Protein AF-A0A924VEM0-F1 (afdb_monomer)

Secondary structure (DSSP, 8-state):
--HHHHHHHHHHHHHHHHHHHHHHHHHHHHSTTTTT-HHHHHHHHHHHHHHHHHHHHHHHHHHHHHTT-S-HHHHH-------

Radius of gyration: 18.76 Å; Cα contacts (8 Å, |Δi|>4): 58; chains: 1; bounding box: 47×25×51 Å

Foldseek 3Di:
DALQVVLVVLVVQLVVLVVQLVVLVVCLVPDPCSVVDVVSVVSNVVSVVSNVVSVVSNVVSVVCVVVPPDDPCSHPNPPPPDD

Structure (mmCIF, N/CA/C/O backbone):
data_AF-A0A924VEM0-F1
#
_entry.id   AF-A0A924VEM0-F1
#
loop_
_atom_site.group_PDB
_atom_site.id
_atom_site.type_symbol
_atom_site.label_atom_id
_atom_site.label_alt_id
_atom_site.label_comp_id
_atom_site.label_asym_id
_atom_site.label_entity_id
_atom_site.label_seq_id
_atom_site.pdbx_PDB_ins_code
_atom_site.Cartn_x
_atom_site.Cartn_y
_atom_site.Cartn_z
_atom_site.occupancy
_atom_site.B_iso_or_equiv
_atom_site.auth_seq_id
_atom_site.auth_comp_id
_atom_site.auth_asym_id
_atom_site.auth_atom_id
_atom_site.pdbx_PDB_model_num
ATOM 1 N N . MET A 1 1 ? -7.694 7.505 20.547 1.00 79.31 1 MET A N 1
ATOM 2 C CA . MET A 1 1 ? -7.910 7.260 19.109 1.00 79.31 1 MET A CA 1
ATOM 3 C C . MET A 1 1 ? -8.892 6.116 18.982 1.00 79.31 1 MET A C 1
ATOM 5 O O . MET A 1 1 ? -8.601 5.042 19.497 1.00 79.31 1 MET A O 1
ATOM 9 N N . THR A 1 2 ? -10.043 6.354 18.368 1.00 87.81 2 THR A N 1
ATOM 10 C CA . THR A 1 2 ? -11.112 5.357 18.206 1.00 87.81 2 THR A CA 1
ATOM 11 C C . THR A 1 2 ? -10.779 4.366 17.088 1.00 87.81 2 THR A C 1
ATOM 13 O O . THR A 1 2 ? -9.929 4.628 16.226 1.00 87.81 2 THR A O 1
ATOM 16 N N . TYR A 1 3 ? -11.466 3.221 17.044 1.00 88.75 3 TYR A N 1
ATOM 17 C CA . TYR A 1 3 ? -11.330 2.289 15.917 1.00 88.75 3 TYR A CA 1
ATOM 18 C C . TYR A 1 3 ? -11.796 2.910 14.596 1.00 88.75 3 TYR A C 1
ATOM 20 O O . TYR A 1 3 ? -11.219 2.597 13.553 1.00 88.75 3 TYR A O 1
ATOM 28 N N . ARG A 1 4 ? -12.767 3.836 14.622 1.00 89.50 4 ARG A N 1
ATOM 29 C CA . ARG A 1 4 ? -13.181 4.601 13.438 1.00 89.50 4 ARG A CA 1
ATOM 30 C C . ARG A 1 4 ? -12.055 5.485 12.908 1.00 89.50 4 ARG A C 1
ATOM 32 O O . ARG A 1 4 ? -11.797 5.466 11.707 1.00 89.50 4 ARG A O 1
ATOM 39 N N . GLU A 1 5 ? -11.369 6.230 13.772 1.00 92.06 5 GLU A N 1
ATOM 40 C CA . GLU A 1 5 ? -10.224 7.062 13.371 1.00 92.06 5 GLU A CA 1
ATOM 41 C C . GLU A 1 5 ? -9.097 6.201 12.803 1.00 92.06 5 GLU A C 1
ATOM 43 O O . GLU A 1 5 ? -8.593 6.458 11.708 1.00 92.06 5 GLU A O 1
ATOM 48 N N . ARG A 1 6 ? -8.758 5.112 13.502 1.00 91.69 6 ARG A N 1
ATOM 49 C CA . ARG A 1 6 ? -7.724 4.178 13.052 1.00 91.69 6 ARG A CA 1
ATOM 50 C C . ARG A 1 6 ? -8.077 3.529 11.713 1.00 91.69 6 ARG A C 1
ATOM 52 O O . ARG A 1 6 ? -7.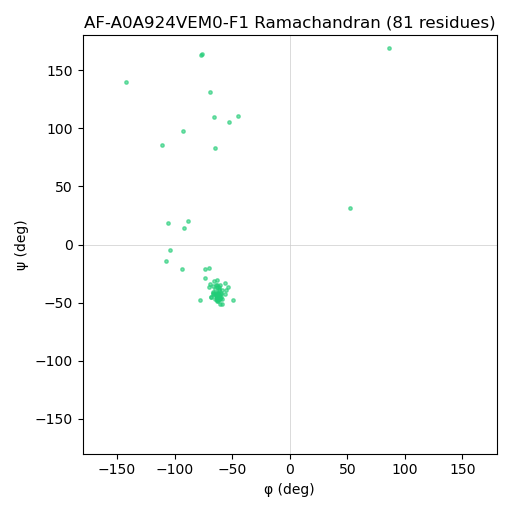194 3.347 10.878 1.00 91.69 6 ARG A O 1
ATOM 59 N N . PHE A 1 7 ? -9.353 3.222 11.483 1.00 94.62 7 PHE A N 1
ATOM 60 C CA . PHE A 1 7 ? -9.843 2.715 10.203 1.00 94.62 7 PHE A CA 1
ATOM 61 C C . PHE A 1 7 ? -9.624 3.724 9.076 1.00 94.62 7 PHE A C 1
ATOM 63 O O . PHE A 1 7 ? -9.103 3.345 8.029 1.00 94.62 7 PHE A O 1
ATOM 70 N N . GLN A 1 8 ? -9.973 4.999 9.280 1.00 95.62 8 GLN A N 1
ATOM 71 C CA . GLN A 1 8 ? -9.767 6.038 8.263 1.00 95.62 8 GLN A CA 1
ATOM 72 C C . GLN A 1 8 ? -8.279 6.200 7.924 1.00 95.62 8 GLN A C 1
ATOM 74 O O . GLN A 1 8 ? -7.929 6.223 6.745 1.00 95.62 8 GLN A O 1
ATOM 79 N N . ILE A 1 9 ? -7.410 6.221 8.940 1.00 96.94 9 ILE A N 1
ATOM 80 C CA . ILE A 1 9 ? -5.953 6.329 8.764 1.00 96.94 9 ILE A CA 1
ATOM 81 C C . ILE A 1 9 ? -5.410 5.147 7.955 1.00 96.94 9 ILE A C 1
ATOM 83 O O . ILE A 1 9 ? -4.711 5.344 6.963 1.00 96.94 9 ILE A O 1
ATOM 87 N N . LEU A 1 10 ? -5.733 3.909 8.347 1.00 97.56 10 LEU A N 1
ATOM 88 C CA . LEU A 1 10 ? -5.217 2.726 7.654 1.00 97.56 10 LEU A CA 1
ATOM 89 C C . LEU A 1 10 ? -5.811 2.568 6.248 1.00 97.56 10 LEU A C 1
ATOM 91 O O . LEU A 1 10 ? -5.096 2.137 5.340 1.00 97.56 10 LEU A O 1
ATOM 95 N N . ARG A 1 11 ? -7.077 2.959 6.037 1.00 97.75 11 ARG A N 1
ATOM 96 C CA . ARG A 1 11 ? -7.678 3.023 4.697 1.00 97.75 11 ARG A CA 1
ATOM 97 C C . ARG A 1 11 ? -6.874 3.966 3.811 1.00 97.75 11 ARG A C 1
ATOM 99 O O . ARG A 1 11 ? -6.462 3.574 2.725 1.00 97.75 11 ARG A O 1
ATOM 106 N N . GLN A 1 12 ? -6.623 5.182 4.291 1.00 98.06 12 GLN A N 1
ATOM 107 C CA . GLN A 1 12 ? -5.889 6.190 3.539 1.00 98.06 12 GLN A CA 1
ATOM 108 C C . GLN A 1 12 ? -4.447 5.753 3.247 1.00 98.06 12 GLN A C 1
ATOM 110 O O . GLN A 1 12 ? -4.040 5.777 2.090 1.00 98.06 12 GLN A O 1
ATOM 115 N N . LYS A 1 13 ? -3.724 5.228 4.244 1.00 98.12 13 LYS A N 1
ATOM 116 C CA . LYS A 1 13 ? -2.375 4.660 4.064 1.00 98.12 13 LYS A CA 1
ATOM 117 C C . LYS A 1 13 ? -2.341 3.561 2.994 1.00 98.12 13 LYS A C 1
ATOM 119 O O . LYS A 1 13 ? -1.390 3.475 2.216 1.00 98.12 13 LYS A O 1
ATOM 124 N N . THR A 1 14 ? -3.373 2.717 2.946 1.00 98.44 14 THR A N 1
ATOM 125 C CA . THR A 1 14 ? -3.495 1.657 1.934 1.00 98.44 14 THR A CA 1
ATOM 126 C C . THR A 1 14 ? -3.726 2.243 0.540 1.00 98.44 14 THR A C 1
ATOM 128 O O . THR A 1 14 ? -3.050 1.835 -0.400 1.00 98.44 14 THR A O 1
ATOM 131 N N . THR A 1 15 ? -4.618 3.231 0.403 1.00 98.38 15 THR A N 1
ATOM 132 C CA . THR A 1 15 ? -4.844 3.949 -0.864 1.00 98.38 15 THR A CA 1
ATOM 133 C C . THR A 1 15 ? -3.575 4.642 -1.361 1.00 98.38 15 THR A C 1
ATOM 135 O O . THR A 1 15 ? -3.225 4.520 -2.531 1.00 98.38 15 THR A O 1
ATOM 138 N N . GLU A 1 16 ? -2.851 5.333 -0.482 1.00 98.44 16 GLU A N 1
ATOM 139 C CA . GLU A 1 16 ? -1.601 6.016 -0.829 1.00 98.44 16 GLU A CA 1
ATOM 140 C C . GLU A 1 16 ? -0.530 5.021 -1.291 1.00 98.44 16 GLU A C 1
ATOM 142 O O . GLU A 1 16 ? 0.086 5.216 -2.337 1.00 98.44 16 GLU A O 1
ATOM 147 N N . SER A 1 17 ? -0.364 3.904 -0.574 1.00 98.56 17 SER A N 1
ATOM 148 C CA . SER A 1 17 ? 0.580 2.843 -0.958 1.00 98.56 17 SER A CA 1
ATOM 149 C C . SER A 1 17 ? 0.215 2.201 -2.300 1.00 98.56 17 SER A C 1
ATOM 151 O O . SER A 1 17 ? 1.099 1.884 -3.094 1.00 98.56 17 SER A O 1
ATOM 153 N N . TYR A 1 18 ? -1.082 2.043 -2.577 1.00 98.69 18 TYR A N 1
ATOM 154 C CA . TYR A 1 18 ? -1.568 1.544 -3.863 1.00 98.69 18 TYR A CA 1
ATOM 155 C C . TYR A 1 18 ? -1.227 2.505 -5.005 1.00 98.69 18 TYR A C 1
ATOM 157 O O . TYR A 1 18 ? -0.740 2.065 -6.044 1.00 98.69 18 TYR A O 1
ATOM 165 N N . ASN A 1 19 ? -1.403 3.812 -4.797 1.00 98.62 19 ASN A N 1
ATOM 166 C CA . ASN A 1 19 ? -1.043 4.819 -5.792 1.00 98.62 19 ASN A CA 1
ATOM 167 C C . ASN A 1 19 ? 0.461 4.803 -6.097 1.00 98.62 19 ASN A C 1
ATOM 169 O O . ASN A 1 19 ? 0.833 4.862 -7.265 1.00 98.62 19 ASN A O 1
ATOM 173 N N . TYR A 1 20 ? 1.328 4.655 -5.088 1.00 98.50 20 TYR A N 1
ATOM 174 C CA . TYR A 1 20 ? 2.772 4.516 -5.319 1.00 98.50 20 TYR A CA 1
ATOM 175 C C . TYR A 1 20 ? 3.126 3.257 -6.113 1.00 98.50 20 TYR A C 1
ATOM 177 O O . TYR A 1 20 ? 3.954 3.314 -7.019 1.00 98.50 20 TYR A O 1
ATOM 185 N N . TRP A 1 21 ? 2.483 2.127 -5.813 1.00 98.69 21 TRP A N 1
ATOM 186 C CA . TRP A 1 21 ? 2.680 0.892 -6.572 1.00 98.69 21 TRP A CA 1
ATOM 187 C C . TRP A 1 21 ? 2.205 1.018 -8.026 1.00 98.69 21 TRP A C 1
ATOM 189 O O . TRP A 1 21 ? 2.867 0.525 -8.940 1.00 98.69 21 TRP A O 1
ATOM 199 N N . LEU A 1 22 ? 1.090 1.713 -8.265 1.00 98.50 22 LEU A N 1
ATOM 200 C CA . LEU A 1 22 ? 0.601 1.993 -9.614 1.00 98.50 22 LEU A CA 1
ATOM 201 C C . LEU A 1 22 ? 1.547 2.931 -10.381 1.00 98.50 22 LEU A C 1
ATOM 203 O O . LEU A 1 22 ? 1.830 2.693 -11.552 1.00 98.50 22 LEU A O 1
ATOM 207 N N . LEU A 1 23 ? 2.075 3.967 -9.722 1.00 98.19 23 LEU A N 1
ATOM 208 C CA . LEU A 1 23 ? 3.070 4.869 -10.308 1.00 98.19 23 LEU A CA 1
ATOM 209 C C . LEU A 1 23 ? 4.341 4.115 -10.713 1.00 98.19 23 LEU A C 1
ATOM 211 O O . LEU A 1 23 ? 4.777 4.258 -11.850 1.00 98.19 23 LEU A O 1
ATOM 215 N N . ALA A 1 24 ? 4.877 3.252 -9.844 1.00 97.94 24 ALA A N 1
ATOM 216 C CA . ALA A 1 24 ? 6.068 2.457 -10.151 1.00 97.94 24 ALA A CA 1
ATOM 217 C C . ALA A 1 24 ? 5.859 1.510 -11.350 1.00 97.94 24 ALA A C 1
ATOM 219 O O . ALA A 1 24 ? 6.744 1.378 -12.193 1.00 97.94 24 ALA A O 1
ATOM 220 N N . GLN A 1 25 ? 4.675 0.892 -11.475 1.00 97.88 25 GLN A N 1
ATOM 221 C CA . GLN A 1 25 ? 4.325 0.088 -12.656 1.00 97.88 25 GLN A CA 1
ATOM 222 C C . GLN A 1 25 ? 4.290 0.927 -13.932 1.00 97.88 25 GLN A C 1
ATOM 224 O O . GLN A 1 25 ? 4.821 0.511 -14.960 1.00 97.88 25 GLN A O 1
ATOM 229 N N . ASN A 1 26 ? 3.673 2.108 -13.870 1.00 97.50 26 ASN A N 1
ATOM 230 C CA . ASN A 1 26 ? 3.564 2.996 -15.021 1.00 97.50 26 ASN A CA 1
ATOM 231 C C . ASN A 1 26 ? 4.932 3.540 -15.449 1.00 97.50 26 ASN A C 1
ATOM 233 O O . ASN A 1 26 ? 5.214 3.595 -16.643 1.00 97.50 26 ASN A O 1
ATOM 237 N N . GLU A 1 27 ? 5.797 3.906 -14.501 1.00 96.25 27 GLU A N 1
ATOM 238 C CA . GLU A 1 27 ? 7.183 4.306 -14.777 1.00 96.25 27 GLU A CA 1
ATOM 239 C C . GLU A 1 27 ? 7.967 3.174 -15.447 1.00 96.25 27 GLU A C 1
ATOM 241 O O . GLU A 1 27 ? 8.613 3.401 -16.468 1.00 96.25 27 GLU A O 1
ATOM 246 N N . LEU A 1 28 ? 7.857 1.943 -14.938 1.00 95.88 28 LEU A N 1
ATOM 247 C CA . LEU A 1 28 ? 8.498 0.779 -15.547 1.00 95.88 28 LEU A CA 1
ATOM 248 C C . LEU A 1 28 ? 7.980 0.510 -16.967 1.00 95.88 28 LEU A C 1
ATOM 250 O O . LEU A 1 28 ? 8.771 0.229 -17.860 1.00 95.88 28 LEU A O 1
ATOM 254 N N . ALA A 1 29 ? 6.670 0.616 -17.196 1.00 95.12 29 ALA A N 1
ATOM 255 C CA . ALA A 1 29 ? 6.061 0.345 -18.498 1.00 95.12 29 ALA A CA 1
ATOM 256 C C . ALA A 1 29 ? 6.329 1.441 -19.544 1.00 95.12 29 ALA A C 1
ATOM 258 O O . ALA A 1 29 ? 6.341 1.158 -20.740 1.00 95.12 29 ALA A O 1
ATOM 259 N N . SER A 1 30 ? 6.507 2.689 -19.105 1.00 95.56 30 SER A N 1
ATOM 260 C CA . SER A 1 30 ? 6.702 3.845 -19.992 1.00 95.56 30 SER A CA 1
ATOM 261 C C . SER A 1 30 ? 8.169 4.175 -20.262 1.00 95.56 30 SER A C 1
ATOM 263 O O . SER A 1 30 ? 8.466 4.831 -21.260 1.00 95.56 30 SER A O 1
ATOM 265 N N . ALA A 1 31 ? 9.094 3.727 -19.409 1.00 93.75 31 ALA A N 1
ATOM 266 C CA . ALA A 1 31 ? 10.518 3.926 -19.621 1.00 93.75 31 ALA A CA 1
ATOM 267 C C . ALA A 1 31 ? 11.025 3.083 -20.804 1.00 93.75 31 ALA A C 1
ATOM 269 O O . ALA A 1 31 ? 10.829 1.871 -20.852 1.00 93.75 31 ALA A O 1
ATOM 270 N N . GLU A 1 32 ? 11.765 3.712 -21.721 1.00 92.69 32 GLU A N 1
ATOM 271 C CA . GLU A 1 32 ? 12.368 3.052 -22.892 1.00 92.69 32 GLU A CA 1
ATOM 272 C C . GLU A 1 32 ? 13.280 1.874 -22.499 1.00 92.69 32 GLU A C 1
ATOM 274 O O . GLU A 1 32 ? 13.338 0.856 -23.184 1.00 92.69 32 GLU A O 1
ATOM 279 N N . ASN A 1 33 ? 13.946 1.981 -21.345 1.00 91.50 33 ASN A N 1
ATOM 280 C CA . ASN A 1 33 ? 14.771 0.931 -20.752 1.00 91.50 33 ASN A CA 1
ATOM 281 C C . ASN A 1 33 ? 14.114 0.250 -19.540 1.00 91.50 33 ASN A C 1
ATOM 283 O O . ASN A 1 33 ? 14.810 -0.379 -18.747 1.00 91.50 33 ASN A O 1
ATOM 287 N N . GLY A 1 34 ? 12.794 0.369 -19.374 1.00 86.94 34 GLY A N 1
ATOM 288 C CA . GLY A 1 34 ? 12.066 -0.079 -18.185 1.00 86.94 34 GLY A CA 1
ATOM 289 C C . GLY A 1 34 ? 12.395 -1.504 -17.750 1.00 86.94 34 GLY A C 1
ATOM 290 O O . GLY A 1 34 ? 12.742 -1.750 -16.598 1.00 86.94 34 GLY A O 1
ATOM 291 N N . PHE A 1 35 ? 12.397 -2.432 -18.708 1.00 88.38 35 PHE A N 1
ATOM 292 C CA . PHE A 1 35 ? 12.661 -3.849 -18.456 1.00 88.38 35 PHE A CA 1
ATOM 293 C C . PHE A 1 35 ? 14.128 -4.184 -18.164 1.00 88.38 35 PHE A C 1
ATOM 295 O O . PHE A 1 35 ? 14.388 -5.218 -17.554 1.00 88.38 35 PHE A O 1
ATOM 302 N N . THR A 1 36 ? 15.083 -3.341 -18.564 1.00 94.12 36 THR A N 1
ATOM 303 C CA . THR A 1 36 ? 16.524 -3.556 -18.329 1.00 94.12 36 THR A CA 1
ATOM 304 C C . THR A 1 36 ? 17.085 -2.673 -17.213 1.00 94.12 36 THR A C 1
ATOM 306 O O . T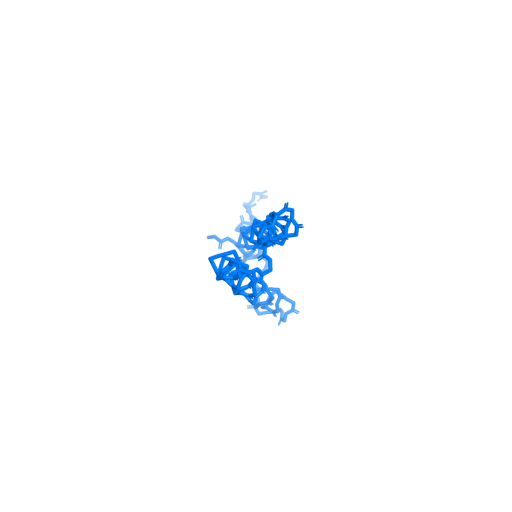HR A 1 36 ? 18.244 -2.817 -16.824 1.00 94.12 36 THR A O 1
ATOM 309 N N . ASN A 1 37 ? 16.274 -1.767 -16.668 1.00 96.56 37 ASN A N 1
ATOM 310 C CA . ASN A 1 37 ? 16.663 -0.842 -15.618 1.00 96.56 37 ASN A CA 1
ATOM 311 C C . ASN A 1 37 ? 16.339 -1.422 -14.233 1.00 96.56 37 ASN A C 1
ATOM 313 O O . ASN A 1 37 ? 15.220 -1.298 -13.736 1.00 96.56 37 ASN A O 1
ATOM 317 N N . GLN A 1 38 ? 17.345 -2.018 -13.587 1.00 97.12 38 GLN A N 1
ATOM 318 C CA . GLN A 1 38 ? 17.207 -2.655 -12.270 1.00 97.12 38 GLN A CA 1
ATOM 319 C C . GLN A 1 38 ? 16.597 -1.728 -11.209 1.00 97.12 38 GLN A C 1
ATOM 321 O O . GLN A 1 38 ? 15.786 -2.167 -10.405 1.00 97.12 38 GLN A O 1
ATOM 326 N N . LYS A 1 39 ? 16.916 -0.430 -11.238 1.00 97.25 39 LYS A N 1
ATOM 327 C CA . LYS A 1 39 ? 16.391 0.525 -10.255 1.00 97.25 39 LYS A CA 1
ATOM 328 C C . LYS A 1 39 ? 14.867 0.664 -10.336 1.00 97.25 39 LYS A C 1
ATOM 330 O O . LYS A 1 39 ? 14.222 0.865 -9.312 1.00 97.25 39 LYS A O 1
ATOM 335 N N . LEU A 1 40 ? 14.286 0.577 -11.536 1.00 97.38 40 LEU A N 1
ATOM 336 C CA . LEU A 1 40 ? 12.831 0.640 -11.706 1.00 97.38 40 LEU A CA 1
ATOM 337 C C . LEU A 1 40 ? 12.153 -0.623 -11.162 1.00 97.38 40 LEU A C 1
ATOM 339 O O . LEU A 1 40 ? 11.104 -0.519 -10.528 1.00 97.38 40 LEU A O 1
ATOM 343 N N . TRP A 1 41 ? 12.786 -1.786 -11.323 1.00 98.06 41 TRP A N 1
ATOM 344 C CA . TRP A 1 41 ? 12.347 -3.030 -10.687 1.00 98.06 41 TRP A CA 1
ATOM 345 C C . TRP A 1 41 ? 12.446 -2.966 -9.160 1.00 98.06 41 TRP A C 1
ATOM 347 O O . TRP A 1 41 ? 11.462 -3.249 -8.482 1.00 98.06 41 TRP A O 1
ATOM 357 N N . ASP A 1 42 ? 13.574 -2.499 -8.616 1.00 98.06 42 ASP A N 1
ATOM 358 C CA . ASP A 1 42 ? 13.760 -2.342 -7.167 1.00 98.06 42 ASP A CA 1
ATOM 359 C C . ASP A 1 42 ? 12.702 -1.397 -6.563 1.00 98.06 42 ASP A C 1
ATOM 361 O O . ASP A 1 42 ? 12.158 -1.648 -5.483 1.00 98.06 42 ASP A O 1
ATOM 365 N N . ASN A 1 43 ? 12.366 -0.316 -7.279 1.00 97.88 43 ASN A N 1
ATOM 366 C CA . ASN A 1 43 ? 11.306 0.611 -6.887 1.00 97.88 43 ASN A CA 1
ATOM 367 C C . ASN A 1 43 ? 9.921 -0.056 -6.897 1.00 97.88 43 ASN A C 1
ATOM 369 O O . ASN A 1 43 ? 9.137 0.152 -5.966 1.00 97.88 43 ASN A O 1
ATOM 373 N N . LEU A 1 44 ? 9.616 -0.850 -7.930 1.00 98.19 44 LEU A N 1
ATOM 374 C CA . LEU A 1 44 ? 8.361 -1.595 -8.028 1.00 98.19 44 LEU A CA 1
ATOM 375 C C . LEU A 1 44 ? 8.220 -2.604 -6.879 1.00 98.19 44 LEU A C 1
ATOM 377 O O . LEU A 1 44 ? 7.172 -2.636 -6.227 1.00 98.19 44 LEU A O 1
ATOM 381 N N . ASP A 1 45 ? 9.276 -3.361 -6.583 1.00 98.31 45 ASP A N 1
ATOM 382 C CA . ASP A 1 45 ? 9.306 -4.344 -5.496 1.00 98.31 45 ASP A CA 1
ATOM 383 C C . ASP A 1 45 ? 9.128 -3.682 -4.126 1.00 98.31 45 ASP A C 1
ATOM 385 O O . ASP A 1 45 ? 8.340 -4.143 -3.289 1.00 98.31 45 ASP A O 1
ATOM 389 N N . LEU A 1 46 ? 9.804 -2.552 -3.895 1.00 98.50 46 LEU A N 1
ATOM 390 C CA . LEU A 1 46 ? 9.645 -1.777 -2.669 1.00 98.50 46 LEU A CA 1
ATOM 391 C C . LEU A 1 46 ? 8.206 -1.262 -2.513 1.00 98.50 46 LEU A C 1
ATOM 393 O O . LEU A 1 46 ? 7.617 -1.390 -1.434 1.00 98.50 46 LEU A O 1
ATOM 397 N N . ALA A 1 47 ? 7.623 -0.704 -3.577 1.00 98.56 47 ALA A N 1
ATOM 398 C CA . ALA A 1 47 ? 6.254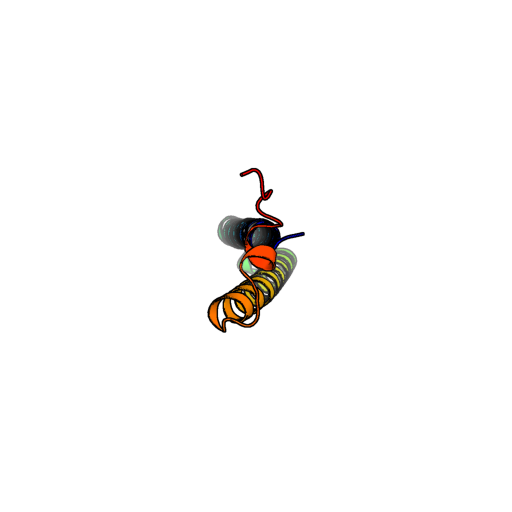 -0.198 -3.558 1.00 98.56 47 ALA A CA 1
ATOM 399 C C . ALA A 1 47 ? 5.231 -1.323 -3.313 1.00 98.56 47 ALA A C 1
ATOM 401 O O . ALA A 1 47 ? 4.328 -1.162 -2.487 1.00 98.56 47 ALA A O 1
ATOM 402 N N . ALA A 1 48 ? 5.415 -2.487 -3.945 1.00 98.56 48 ALA A N 1
ATOM 403 C CA . ALA A 1 48 ? 4.583 -3.670 -3.732 1.00 98.56 48 ALA A CA 1
ATOM 404 C C . ALA A 1 48 ? 4.677 -4.185 -2.284 1.00 98.56 48 ALA A C 1
ATOM 406 O O . ALA A 1 48 ? 3.656 -4.441 -1.640 1.00 98.56 48 ALA A O 1
ATOM 407 N N . SER A 1 49 ? 5.892 -4.267 -1.728 1.00 98.56 49 SER A N 1
ATOM 408 C CA . SER A 1 49 ? 6.122 -4.660 -0.331 1.00 98.56 49 SER A CA 1
ATOM 409 C C . SER A 1 49 ? 5.425 -3.715 0.653 1.00 98.56 49 SER A C 1
ATOM 411 O O . SER A 1 49 ? 4.795 -4.156 1.619 1.00 98.56 49 SER A O 1
ATOM 413 N N . ASN A 1 50 ? 5.491 -2.406 0.401 1.00 98.56 50 ASN A N 1
ATOM 414 C CA . ASN A 1 50 ? 4.833 -1.402 1.235 1.00 98.56 50 ASN A CA 1
ATOM 415 C C . ASN A 1 50 ? 3.303 -1.503 1.162 1.00 98.56 50 ASN A C 1
ATOM 417 O O . ASN A 1 50 ? 2.648 -1.471 2.208 1.00 98.56 50 ASN A O 1
ATOM 421 N N . LEU A 1 51 ? 2.740 -1.707 -0.034 1.00 98.75 51 LEU A N 1
ATOM 422 C CA . LEU A 1 51 ? 1.308 -1.954 -0.209 1.00 98.75 51 LEU A CA 1
ATOM 423 C C . LEU A 1 51 ? 0.853 -3.197 0.566 1.00 98.75 51 LEU A C 1
ATOM 425 O O . LEU A 1 51 ? -0.119 -3.119 1.318 1.00 98.75 51 LEU A O 1
ATOM 429 N N . GLN A 1 52 ? 1.585 -4.310 0.465 1.00 98.69 52 GLN A N 1
ATOM 430 C CA . GLN A 1 52 ? 1.252 -5.539 1.191 1.00 98.69 52 GLN A CA 1
ATOM 431 C C . GLN A 1 52 ? 1.247 -5.325 2.712 1.00 98.69 52 GLN A C 1
ATOM 433 O O . GLN A 1 52 ? 0.353 -5.809 3.411 1.00 98.69 52 GLN A O 1
ATOM 438 N N . LYS A 1 53 ? 2.224 -4.582 3.247 1.00 98.56 53 LYS A N 1
ATOM 439 C CA . LYS A 1 53 ? 2.275 -4.246 4.680 1.00 98.56 53 LYS A CA 1
ATOM 440 C C . LYS A 1 53 ? 1.075 -3.396 5.099 1.00 98.56 53 LYS A C 1
ATOM 442 O O . LYS A 1 53 ? 0.437 -3.715 6.102 1.00 98.56 53 LYS A O 1
ATOM 447 N N . ALA A 1 54 ? 0.733 -2.365 4.323 1.00 98.25 54 ALA A N 1
ATOM 448 C CA . ALA A 1 54 ? -0.426 -1.514 4.597 1.00 98.25 54 ALA A CA 1
ATOM 449 C C . ALA A 1 54 ? -1.742 -2.315 4.578 1.00 98.25 54 ALA A C 1
ATOM 451 O O . ALA A 1 54 ? -2.537 -2.214 5.513 1.00 98.25 54 ALA A O 1
ATOM 452 N N . GLN A 1 55 ? -1.925 -3.185 3.579 1.00 98.50 55 GLN A N 1
ATOM 453 C CA . GLN A 1 55 ? -3.080 -4.082 3.487 1.00 98.50 55 GLN A CA 1
ATOM 454 C C . GLN A 1 55 ? -3.162 -5.046 4.676 1.00 98.50 55 GLN A C 1
ATOM 456 O O . GLN A 1 55 ? -4.240 -5.237 5.236 1.00 98.50 55 GLN A O 1
ATOM 461 N N . ASN A 1 56 ? -2.039 -5.626 5.109 1.00 98.38 56 ASN A N 1
ATOM 462 C CA . ASN A 1 56 ? -2.009 -6.528 6.263 1.00 98.38 56 ASN A CA 1
ATOM 463 C C . ASN A 1 56 ? -2.427 -5.819 7.559 1.00 98.38 56 ASN A C 1
ATOM 465 O O . ASN A 1 56 ? -3.209 -6.364 8.340 1.00 98.38 56 ASN A O 1
ATOM 469 N N . GLU A 1 57 ? -1.934 -4.600 7.786 1.00 97.44 57 GLU A N 1
ATOM 470 C CA . GLU A 1 57 ? -2.333 -3.779 8.934 1.00 97.44 57 GLU A CA 1
ATOM 471 C C . GLU A 1 57 ? -3.827 -3.440 8.895 1.00 97.44 57 GLU A C 1
ATOM 473 O O . GLU A 1 57 ? -4.520 -3.588 9.906 1.00 97.44 57 GLU A O 1
ATOM 478 N N . PHE A 1 58 ? -4.333 -3.032 7.728 1.00 97.56 58 PHE A N 1
ATOM 479 C CA . PHE A 1 58 ? -5.745 -2.716 7.530 1.00 97.56 58 PHE A CA 1
ATOM 480 C C . PHE A 1 58 ? -6.640 -3.941 7.773 1.00 97.56 58 PHE A C 1
ATOM 482 O O . PHE A 1 58 ? -7.565 -3.882 8.583 1.00 97.56 58 PHE A O 1
ATOM 489 N N . ASN A 1 59 ? -6.307 -5.087 7.175 1.00 95.69 59 ASN A N 1
ATOM 490 C CA . ASN A 1 59 ? -7.05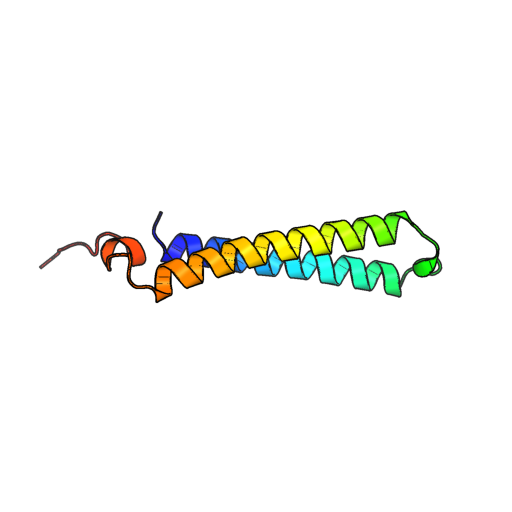1 -6.338 7.338 1.00 95.69 59 ASN A CA 1
ATOM 491 C C . ASN A 1 59 ? -7.059 -6.822 8.792 1.00 95.69 59 ASN A C 1
ATOM 493 O O . ASN A 1 59 ? -8.082 -7.305 9.285 1.00 95.69 59 ASN A O 1
ATOM 497 N N . LYS A 1 60 ? -5.941 -6.659 9.511 1.00 94.69 60 LYS A N 1
ATOM 498 C CA . LYS A 1 60 ? -5.869 -6.974 10.942 1.00 94.69 60 LYS A CA 1
ATOM 499 C C . LYS A 1 60 ? -6.847 -6.118 11.745 1.00 94.69 60 LYS A C 1
ATOM 501 O O . LYS A 1 60 ? -7.536 -6.658 12.608 1.00 94.69 60 LYS A O 1
ATOM 506 N N . LEU A 1 61 ? -6.941 -4.819 11.452 1.00 93.00 61 LEU A N 1
ATOM 507 C CA . LEU A 1 61 ? -7.916 -3.940 12.097 1.00 93.00 61 LEU A CA 1
ATOM 508 C C . LEU A 1 61 ? -9.354 -4.373 11.780 1.00 93.00 61 LEU A C 1
ATOM 510 O O . LEU A 1 61 ? -10.149 -4.532 12.703 1.00 93.00 61 LEU A O 1
ATOM 514 N N . CYS A 1 62 ? -9.676 -4.618 10.508 1.00 91.38 62 CYS A N 1
ATOM 515 C CA . CYS A 1 62 ? -11.003 -5.085 10.101 1.00 91.38 62 CYS A CA 1
ATOM 516 C C . CYS A 1 62 ? -11.396 -6.383 10.816 1.00 91.38 62 CYS A C 1
ATOM 518 O O . CYS A 1 62 ? -12.510 -6.483 11.325 1.00 91.38 62 CYS A O 1
ATOM 520 N N . SER A 1 63 ? -10.470 -7.342 10.942 1.00 91.62 63 SER A N 1
ATOM 521 C CA . SER A 1 63 ? -10.733 -8.578 11.684 1.00 91.62 63 SER A CA 1
ATOM 522 C C . SER A 1 63 ? -10.952 -8.34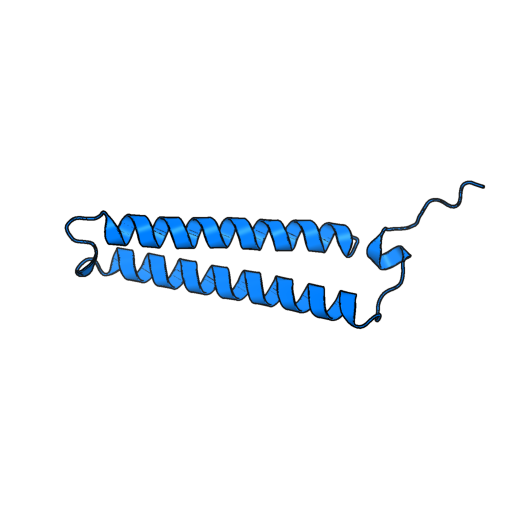6 13.180 1.00 91.62 63 SER A C 1
ATOM 524 O O . SER A 1 63 ? -11.655 -9.151 13.785 1.00 91.62 63 SER A O 1
ATOM 526 N N . ILE A 1 64 ? -10.326 -7.340 13.798 1.00 88.94 64 ILE A N 1
ATOM 527 C CA . ILE A 1 64 ? -10.575 -7.008 15.210 1.00 88.94 64 ILE A CA 1
ATOM 528 C C . ILE A 1 64 ? -11.990 -6.452 15.358 1.00 88.94 64 ILE A C 1
ATOM 530 O O . ILE A 1 64 ? -12.720 -6.899 16.239 1.00 88.94 64 ILE A O 1
ATOM 53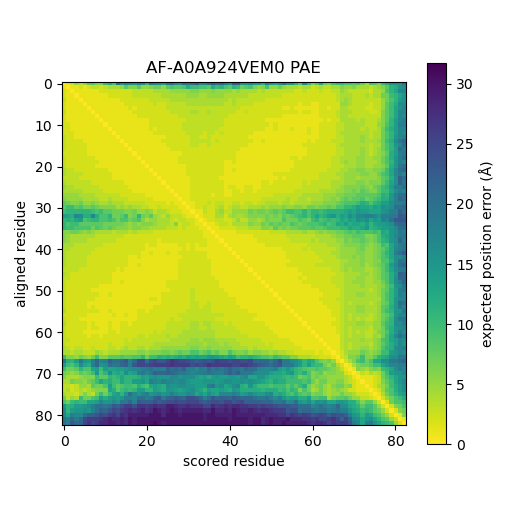4 N N . ILE A 1 65 ? -12.379 -5.540 14.462 1.00 85.94 65 ILE A N 1
ATOM 535 C CA . ILE A 1 65 ? -13.698 -4.904 14.480 1.00 85.94 65 ILE A CA 1
ATOM 536 C C . ILE A 1 65 ? -14.816 -5.928 14.263 1.00 85.94 65 ILE A C 1
ATOM 538 O O . ILE A 1 65 ? -15.761 -5.964 15.034 1.00 85.94 65 ILE A O 1
ATOM 542 N N . GLN A 1 66 ? -14.688 -6.800 13.262 1.00 84.00 66 GLN A N 1
ATOM 543 C CA . GLN A 1 66 ? -15.724 -7.785 12.918 1.00 84.00 66 GLN A CA 1
ATOM 544 C C . GLN A 1 66 ? -15.902 -8.911 13.943 1.00 84.00 66 GLN A C 1
ATOM 546 O O . GLN A 1 66 ? -16.919 -9.595 13.920 1.00 84.00 66 GLN A O 1
ATOM 551 N N . LYS A 1 67 ? -14.905 -9.167 14.799 1.00 86.12 67 LYS A N 1
ATOM 552 C CA . LYS A 1 67 ? -14.951 -10.252 15.795 1.00 86.12 67 LYS A CA 1
ATOM 553 C C . LYS A 1 67 ? -15.506 -9.796 17.154 1.00 86.12 67 LYS A C 1
ATOM 555 O O . LYS A 1 67 ? -15.319 -10.518 18.130 1.00 86.12 67 LYS A O 1
ATOM 560 N N . ASP A 1 68 ? -16.135 -8.617 17.218 1.00 63.78 68 ASP A N 1
ATOM 561 C CA . ASP A 1 68 ? -16.859 -8.070 18.381 1.00 63.78 68 ASP A CA 1
ATOM 562 C C . ASP A 1 68 ? -16.074 -8.048 19.706 1.00 63.78 68 ASP A C 1
ATOM 564 O O . ASP A 1 68 ? -16.635 -8.144 20.794 1.00 63.78 68 ASP A O 1
ATOM 568 N N . ARG A 1 69 ? -14.746 -7.876 19.655 1.00 65.62 69 ARG A N 1
ATOM 569 C CA . ARG A 1 69 ? -13.924 -7.708 20.873 1.00 65.62 69 ARG A CA 1
ATOM 570 C C . ARG A 1 69 ? -13.790 -6.251 21.330 1.00 65.62 69 ARG A C 1
ATOM 572 O O . ARG A 1 69 ? -12.830 -5.933 22.027 1.00 65.62 69 ARG A O 1
ATOM 579 N N . ILE A 1 70 ? -14.688 -5.371 20.895 1.00 73.81 70 ILE A N 1
ATOM 580 C CA . ILE A 1 70 ? -14.602 -3.923 21.115 1.00 73.81 70 ILE A CA 1
ATOM 581 C C . ILE A 1 70 ? -15.979 -3.324 21.385 1.00 73.81 70 ILE A C 1
ATOM 583 O O . ILE A 1 70 ? -16.963 -3.712 20.760 1.00 73.81 70 ILE A O 1
ATOM 587 N N . SER A 1 71 ? -16.035 -2.390 22.332 1.00 75.31 71 SER A N 1
ATOM 588 C CA . SER A 1 71 ? -17.262 -1.694 22.726 1.00 75.31 71 SER A CA 1
ATOM 589 C C . SER A 1 71 ? -17.667 -0.619 21.706 1.00 75.31 71 SER A C 1
ATOM 591 O O . SER A 1 71 ? -16.863 -0.196 20.872 1.00 75.31 71 SER A O 1
ATOM 593 N N . GLN A 1 72 ? -18.916 -0.137 21.768 1.00 75.06 72 GLN A N 1
ATOM 594 C CA . GLN A 1 72 ? -19.341 1.007 20.947 1.00 75.06 72 GLN A CA 1
ATOM 595 C C . GLN A 1 72 ? -18.520 2.267 21.249 1.00 75.06 72 GLN A C 1
ATOM 597 O O . GLN A 1 72 ? -18.190 2.998 20.315 1.00 75.06 72 GLN A O 1
ATOM 602 N N . ASP A 1 73 ? -18.117 2.467 22.504 1.00 77.62 73 ASP A N 1
ATOM 603 C CA . ASP A 1 73 ? -17.254 3.579 22.909 1.00 77.62 73 ASP A CA 1
ATOM 604 C C . ASP A 1 73 ? -15.849 3.451 22.301 1.00 77.62 73 ASP A C 1
ATOM 606 O O . ASP A 1 73 ? -15.271 4.436 21.848 1.00 77.62 73 ASP A O 1
ATOM 610 N N . ASP A 1 74 ? -15.313 2.234 22.168 1.00 74.88 74 ASP A N 1
ATOM 611 C CA . ASP A 1 74 ? -14.047 2.008 21.455 1.00 74.88 74 ASP A CA 1
ATOM 612 C C . ASP A 1 74 ? -14.164 2.368 19.959 1.00 74.88 74 ASP A C 1
ATOM 614 O O . ASP A 1 74 ? -13.212 2.858 19.335 1.00 74.88 74 ASP A O 1
ATOM 618 N N . ILE A 1 75 ? -15.334 2.122 19.358 1.00 77.75 75 ILE A N 1
ATOM 619 C CA . ILE A 1 75 ? -15.595 2.360 17.932 1.00 77.75 75 ILE A CA 1
ATOM 620 C C . ILE A 1 75 ? -15.833 3.842 17.642 1.00 77.75 75 ILE A C 1
ATOM 622 O O . ILE A 1 75 ? -15.246 4.374 16.692 1.00 77.75 75 ILE A O 1
ATOM 626 N N . PHE A 1 76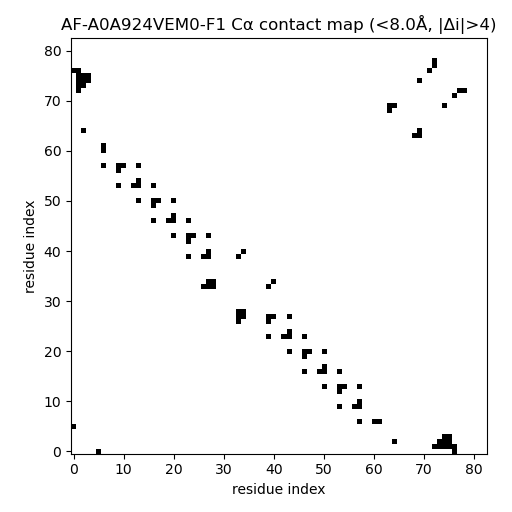 ? -16.684 4.494 18.431 1.00 77.38 76 PHE A N 1
ATOM 627 C CA . PHE A 1 76 ? -17.194 5.839 18.167 1.00 77.38 76 PHE A CA 1
ATOM 628 C C . PHE A 1 76 ? -16.604 6.923 19.082 1.00 77.38 76 PHE A C 1
ATOM 630 O O . PHE A 1 76 ? -16.695 8.097 18.726 1.00 77.38 76 PHE A O 1
ATOM 637 N N . GLY A 1 77 ? -15.936 6.548 20.176 1.00 71.94 77 GLY A N 1
ATOM 638 C CA . GLY A 1 77 ? -15.577 7.437 21.288 1.00 71.94 77 GLY A CA 1
ATOM 639 C C . GLY A 1 77 ? -16.714 7.527 22.307 1.00 71.94 77 GLY A C 1
ATOM 640 O O . GLY A 1 77 ? -17.819 7.076 22.012 1.00 71.94 77 GLY A O 1
ATOM 641 N N . GLU A 1 78 ? -16.461 8.122 23.481 1.00 67.75 78 GLU A N 1
ATOM 642 C CA . GLU A 1 78 ? -17.528 8.471 24.432 1.00 67.75 78 GLU A CA 1
ATOM 643 C C . GLU A 1 78 ? -18.589 9.294 23.687 1.00 67.75 78 GLU A C 1
ATOM 645 O O . GLU A 1 78 ? -18.369 10.461 23.346 1.00 67.75 78 GLU A O 1
ATOM 650 N N . GLN A 1 79 ? -19.743 8.690 23.389 1.00 5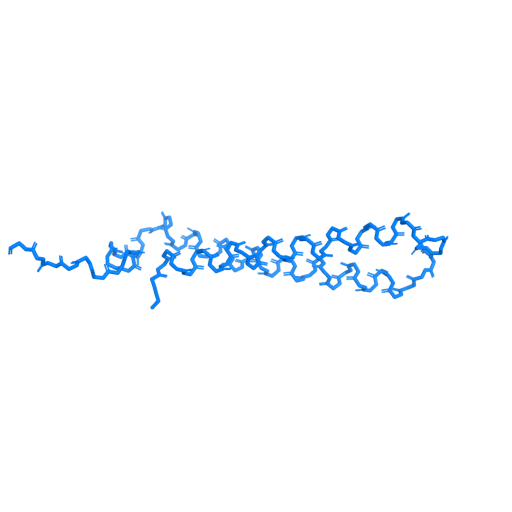9.59 79 GLN A N 1
ATOM 651 C CA . GLN A 1 79 ? -20.909 9.478 23.020 1.00 59.59 79 GLN A CA 1
ATOM 652 C C . GLN A 1 79 ? -21.263 10.261 24.275 1.00 59.59 79 GLN A C 1
ATOM 654 O O . GLN A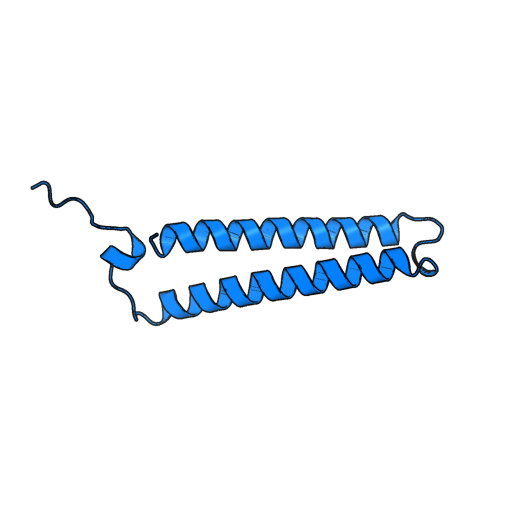 1 79 ? -21.654 9.660 25.272 1.00 59.59 79 GLN A O 1
ATOM 659 N N . GLN A 1 80 ? -21.049 11.580 24.255 1.00 53.31 80 GLN A N 1
ATOM 660 C CA . GLN A 1 80 ? -21.435 12.458 25.354 1.00 53.31 80 GLN A CA 1
ATOM 661 C C . GLN A 1 80 ? -22.846 12.085 25.806 1.00 53.31 80 GLN A C 1
ATOM 663 O O . GLN A 1 80 ? -23.820 12.297 25.081 1.00 53.31 80 GLN A O 1
ATOM 668 N N . ALA A 1 81 ? -22.936 11.520 27.008 1.00 44.62 81 ALA A N 1
ATOM 669 C CA . ALA A 1 81 ? -24.171 11.431 27.752 1.00 44.62 81 ALA A CA 1
ATOM 670 C C . ALA A 1 81 ? -24.587 12.867 28.098 1.00 44.62 81 ALA A C 1
ATOM 672 O O . ALA A 1 81 ? -24.275 13.389 29.163 1.00 44.62 81 ALA A O 1
ATOM 673 N N . CYS A 1 82 ? -25.239 13.532 27.150 1.00 47.53 82 CYS A N 1
ATOM 674 C CA . CYS A 1 82 ? -26.059 14.701 27.403 1.00 47.53 82 CYS A CA 1
ATOM 675 C C . CYS A 1 82 ? -27.508 14.293 27.152 1.00 47.53 82 CYS A C 1
ATOM 677 O O . CYS A 1 82 ? -28.035 14.464 26.053 1.00 47.53 82 CYS A O 1
ATOM 679 N N . ALA A 1 83 ? -28.119 13.731 28.190 1.00 36.62 83 ALA A N 1
ATOM 680 C CA . ALA A 1 83 ? -29.559 13.730 28.394 1.00 36.62 83 ALA A CA 1
ATOM 681 C C . ALA A 1 83 ? -29.817 14.140 29.845 1.00 36.62 83 ALA A C 1
ATOM 683 O O . ALA A 1 83 ? -29.121 13.589 30.729 1.00 36.62 83 ALA A O 1
#

Nearest PDB structures (foldseek):
  5n5e-assembly1_e  TM=7.811E-01  e=2.066E+00  Pyrococcus furiosus COM1
  4afl-assembly2_F  TM=8.502E-01  e=2.913E+00  Homo sapiens
  5l8b-assembly4_V  TM=5.617E-01  e=6.881E+00  Rhodospirillum rubrum

Solvent-accessible surface area (backbone atoms only — not comparable to full-atom values): 4527 Å² total; per-residue (Å²): 136,30,52,51,57,52,47,54,52,35,50,48,51,28,53,52,28,45,51,50,29,51,49,32,49,48,50,31,72,68,38,96,54,22,93,78,35,64,67,44,50,55,47,30,53,51,25,47,54,50,24,52,51,32,46,51,55,37,50,53,50,53,55,47,64,75,66,67,81,67,54,71,46,49,40,75,32,82,73,78,88,82,127

Mean predicted aligned error: 6.24 Å

Sequence (83 aa):
MTYRERFQILRQKTTESYNYWLLAQNELASAENGFTNQKLWDNLDLAASNLQKAQNEFNKLCSIIQKDRISQDDIFGEQQACA

pLDDT: mean 89.49, std 13.71, range [36.62, 98.75]